Protein AF-A0A2J8QMM8-F1 (afdb_monomer_lite)

Radius of gyration: 19.03 Å; chains: 1; bounding box: 36×51×35 Å

Structure (mmCIF, N/CA/C/O backbone):
data_AF-A0A2J8QMM8-F1
#
_entry.id   AF-A0A2J8QMM8-F1
#
loop_
_atom_site.group_PDB
_atom_site.id
_atom_site.type_symbol
_atom_site.label_atom_id
_atom_site.label_alt_id
_atom_site.label_comp_id
_atom_site.label_asym_id
_atom_site.label_entity_id
_atom_site.label_seq_id
_atom_site.pdbx_PDB_ins_code
_atom_site.Cartn_x
_atom_site.Cartn_y
_a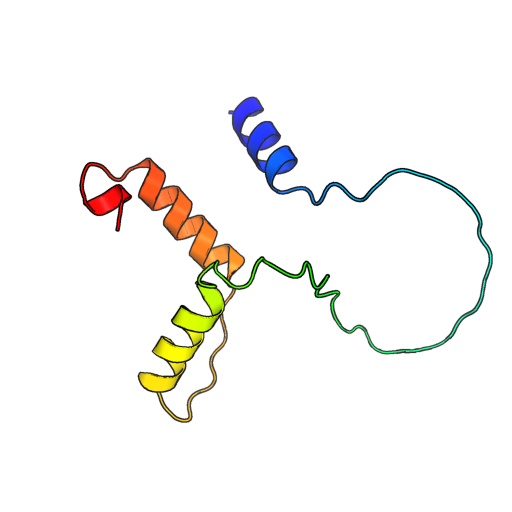tom_site.Cartn_z
_atom_site.occupancy
_atom_site.B_iso_or_equiv
_atom_site.auth_seq_id
_atom_site.auth_comp_id
_atom_site.auth_asym_id
_atom_site.auth_atom_id
_atom_site.pdbx_PDB_model_num
ATOM 1 N N . MET A 1 1 ? 24.292 13.594 -5.630 1.00 53.69 1 MET A N 1
ATOM 2 C CA . MET A 1 1 ? 23.419 13.269 -4.476 1.00 53.69 1 MET A CA 1
ATOM 3 C C . MET A 1 1 ? 22.532 14.442 -4.082 1.00 53.69 1 MET A C 1
ATOM 5 O O . MET A 1 1 ? 21.321 14.291 -4.118 1.00 53.69 1 MET A O 1
ATOM 9 N N . GLN A 1 2 ? 23.095 15.628 -3.826 1.00 57.19 2 GLN A N 1
ATOM 10 C CA . GLN A 1 2 ? 22.316 16.836 -3.510 1.00 57.19 2 GLN A CA 1
ATOM 11 C C . GLN A 1 2 ? 21.304 17.226 -4.600 1.00 57.19 2 GLN A C 1
ATOM 13 O O . GLN A 1 2 ? 20.169 17.543 -4.282 1.00 57.19 2 GLN A O 1
ATOM 18 N N . LEU A 1 3 ? 21.674 17.126 -5.883 1.00 59.53 3 LEU A N 1
ATOM 19 C CA . LEU A 1 3 ? 20.785 17.492 -6.994 1.00 59.53 3 LEU A CA 1
ATOM 20 C C . LEU A 1 3 ? 19.534 16.600 -7.088 1.00 59.53 3 LEU A C 1
ATOM 22 O O . LEU A 1 3 ? 18.453 17.089 -7.389 1.00 59.53 3 LEU A O 1
ATOM 26 N N . PHE A 1 4 ? 19.670 15.306 -6.782 1.00 59.69 4 PHE A N 1
ATOM 27 C CA . PHE A 1 4 ? 18.546 14.367 -6.780 1.00 59.69 4 PHE A CA 1
ATOM 28 C C . PHE A 1 4 ? 17.596 14.654 -5.614 1.00 59.69 4 PHE A C 1
ATOM 30 O O . PHE A 1 4 ? 16.392 14.749 -5.813 1.00 59.69 4 PHE A O 1
ATOM 37 N N . LEU A 1 5 ? 18.144 14.899 -4.419 1.00 57.50 5 LEU A N 1
ATOM 38 C CA . LEU A 1 5 ? 17.355 15.291 -3.248 1.00 57.50 5 LEU A CA 1
ATOM 39 C C . LEU A 1 5 ? 16.627 16.624 -3.469 1.00 57.50 5 LEU A C 1
ATOM 41 O O . LEU A 1 5 ? 15.457 16.743 -3.123 1.00 57.50 5 LEU A O 1
ATOM 45 N N . LEU A 1 6 ? 17.286 17.603 -4.094 1.00 64.06 6 LEU A N 1
ATOM 46 C CA . LEU A 1 6 ? 16.683 18.892 -4.441 1.00 64.06 6 LEU A CA 1
ATOM 47 C C . LEU A 1 6 ? 15.559 18.738 -5.475 1.00 64.06 6 LEU A C 1
ATOM 49 O O . LEU A 1 6 ? 14.517 19.370 -5.330 1.00 64.06 6 LEU A O 1
ATOM 53 N N . LEU A 1 7 ? 15.723 17.860 -6.468 1.00 67.38 7 LEU A N 1
ATOM 54 C CA . LEU A 1 7 ? 14.673 17.558 -7.442 1.00 67.38 7 LEU A CA 1
ATOM 55 C C . LEU A 1 7 ? 13.466 16.873 -6.780 1.00 67.38 7 LEU A C 1
ATOM 57 O O . LEU A 1 7 ? 12.326 17.251 -7.043 1.00 67.38 7 LEU A O 1
ATOM 61 N N . CYS A 1 8 ? 13.707 15.918 -5.877 1.00 64.56 8 CYS A N 1
ATOM 62 C CA . CYS A 1 8 ? 12.653 15.267 -5.100 1.00 64.56 8 CYS A CA 1
ATOM 63 C C . CYS A 1 8 ? 11.894 16.266 -4.218 1.00 64.56 8 CYS A C 1
ATOM 65 O O . CYS A 1 8 ? 10.670 16.228 -4.179 1.00 64.56 8 CYS A O 1
ATOM 67 N N . LEU A 1 9 ? 12.597 17.188 -3.554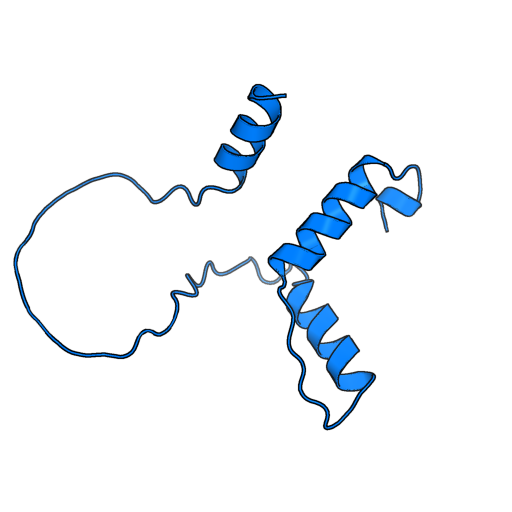 1.00 66.69 9 LEU A N 1
ATOM 68 C CA . LEU A 1 9 ? 11.982 18.211 -2.705 1.00 66.69 9 LEU A CA 1
ATOM 69 C C . LEU A 1 9 ? 11.164 19.230 -3.512 1.00 66.69 9 LEU A C 1
ATOM 71 O O . LEU A 1 9 ? 10.110 19.649 -3.048 1.00 66.69 9 LEU A O 1
ATOM 75 N N . VAL A 1 10 ? 11.603 19.593 -4.721 1.00 67.31 10 VAL A N 1
ATOM 76 C CA . VAL A 1 10 ? 10.862 20.493 -5.625 1.00 67.31 10 VAL A CA 1
ATOM 77 C C . VAL A 1 10 ? 9.596 19.832 -6.179 1.00 67.31 10 VAL A C 1
ATOM 79 O O . VAL A 1 10 ? 8.567 20.494 -6.275 1.00 67.31 10 VAL A O 1
ATOM 82 N N . LEU A 1 11 ? 9.642 18.536 -6.507 1.00 59.75 11 LEU A N 1
ATOM 83 C CA . LEU A 1 11 ? 8.481 17.783 -7.005 1.00 59.75 11 LEU A CA 1
ATOM 84 C C . LEU A 1 11 ? 7.449 17.470 -5.912 1.00 59.75 11 LEU A C 1
ATOM 86 O O . LEU A 1 11 ? 6.265 17.347 -6.212 1.00 59.75 11 LEU A O 1
ATOM 90 N N . LEU A 1 12 ? 7.893 17.332 -4.659 1.00 57.91 12 LEU A N 1
ATOM 91 C CA . LEU A 1 12 ? 7.026 17.050 -3.511 1.00 57.91 12 LEU A CA 1
ATOM 92 C C . LEU A 1 12 ? 6.523 18.321 -2.807 1.00 57.91 12 LEU A C 1
ATOM 94 O O . LEU A 1 12 ? 5.693 18.230 -1.903 1.00 57.91 12 LEU A O 1
ATOM 98 N N . SER A 1 13 ? 7.023 19.499 -3.194 1.00 67.25 13 SER A N 1
ATOM 99 C CA . SER A 1 13 ? 6.567 20.770 -2.641 1.00 67.25 13 SER A CA 1
ATOM 100 C C . SER A 1 13 ? 5.212 21.130 -3.258 1.00 67.25 13 SER A C 1
ATOM 102 O O . SER A 1 13 ? 5.120 21.248 -4.483 1.00 67.25 13 SER A O 1
ATOM 104 N N . PRO A 1 14 ? 4.147 21.331 -2.462 1.00 56.06 14 PRO A N 1
ATOM 105 C CA . PRO A 1 14 ? 2.930 21.913 -2.994 1.00 56.06 14 PRO A CA 1
ATOM 106 C C . PRO A 1 14 ? 3.292 23.333 -3.422 1.00 56.06 14 PRO A C 1
ATOM 108 O O . PRO A 1 14 ? 3.629 24.168 -2.584 1.00 56.06 14 PRO A O 1
ATOM 111 N N . GLN A 1 15 ? 3.277 23.604 -4.728 1.00 54.50 15 GLN A N 1
ATOM 112 C CA . GLN A 1 15 ? 3.410 24.960 -5.256 1.00 54.50 15 GLN A CA 1
ATOM 113 C C . GLN A 1 15 ? 2.182 25.761 -4.816 1.00 54.50 15 GLN A C 1
ATOM 115 O O . GLN A 1 15 ? 1.192 25.887 -5.532 1.00 54.50 15 GLN A O 1
ATOM 120 N N . GLY A 1 16 ? 2.237 26.253 -3.579 1.00 52.56 16 GLY A N 1
ATOM 121 C CA . GLY A 1 16 ? 1.320 27.233 -3.040 1.00 52.56 16 GLY A CA 1
ATOM 122 C C . GLY A 1 16 ? 1.453 28.486 -3.883 1.00 52.56 16 GLY A C 1
ATOM 123 O O . GLY A 1 16 ? 2.511 29.115 -3.926 1.00 52.56 16 GLY A O 1
ATOM 124 N N . ALA A 1 17 ? 0.381 28.787 -4.602 1.00 44.50 17 ALA A N 1
ATOM 125 C CA . ALA A 1 17 ? 0.252 29.958 -5.436 1.00 44.50 17 ALA A CA 1
ATOM 126 C C . ALA A 1 17 ? 0.707 31.228 -4.694 1.00 44.50 17 ALA A C 1
ATOM 128 O O . ALA A 1 17 ? 0.245 31.543 -3.601 1.00 44.50 17 ALA A O 1
ATOM 129 N N . SER A 1 18 ? 1.645 31.918 -5.339 1.00 46.22 18 SER A N 1
ATOM 130 C CA . SER A 1 18 ? 1.910 33.357 -5.324 1.00 46.22 18 SER A CA 1
ATOM 131 C C . SER A 1 18 ? 1.081 34.226 -4.358 1.00 46.22 18 SER A C 1
ATOM 133 O O . SER A 1 18 ? -0.101 34.467 -4.578 1.00 46.22 18 SER A O 1
ATOM 135 N N . LEU A 1 19 ? 1.778 34.795 -3.367 1.00 55.09 19 LEU A N 1
ATOM 136 C CA . LEU A 1 19 ? 1.881 36.239 -3.093 1.00 55.09 19 LEU A CA 1
ATOM 137 C C . LEU A 1 19 ? 0.634 37.094 -3.408 1.00 55.09 19 LEU A C 1
ATOM 139 O O . LEU A 1 19 ? 0.406 37.388 -4.576 1.00 55.09 19 LEU A O 1
ATOM 143 N N . HIS A 1 20 ? -0.087 37.572 -2.373 1.00 44.59 20 HIS A N 1
ATOM 144 C CA . HIS A 1 20 ? -0.335 39.006 -2.090 1.00 44.59 20 HIS A CA 1
ATOM 145 C C . HIS A 1 20 ? -1.333 39.247 -0.919 1.00 44.59 20 HIS A C 1
ATOM 147 O O . HIS A 1 20 ? -2.510 38.919 -1.008 1.00 44.59 20 HIS A O 1
ATOM 153 N N . ARG A 1 21 ? -0.843 39.994 0.086 1.00 36.59 21 ARG A N 1
ATOM 154 C CA . ARG A 1 21 ? -1.520 41.001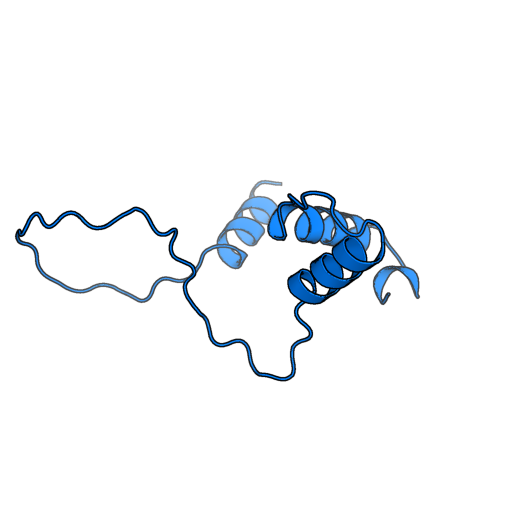 0.941 1.00 36.59 21 ARG A CA 1
ATOM 155 C C . ARG A 1 21 ? -2.359 40.654 2.201 1.00 36.59 21 ARG A C 1
ATOM 157 O O . ARG A 1 21 ? -3.389 40.005 2.155 1.00 36.59 21 ARG A O 1
ATOM 164 N N . HIS A 1 22 ? -1.968 41.409 3.244 1.00 33.69 22 HIS A N 1
ATOM 165 C CA . HIS A 1 22 ? -2.694 41.973 4.403 1.00 33.69 22 HIS A CA 1
ATOM 166 C C . HIS A 1 22 ? -2.952 41.119 5.661 1.00 33.69 22 HIS A C 1
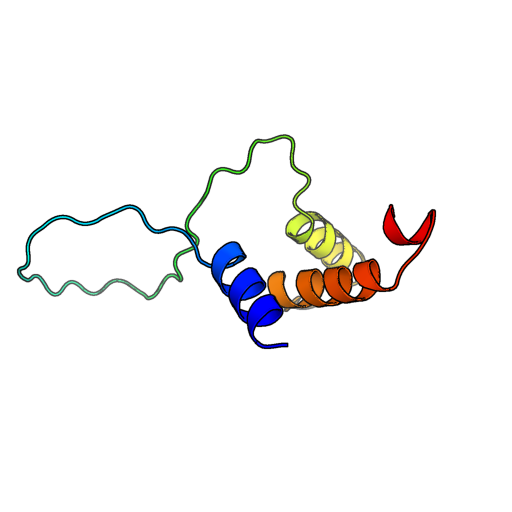ATOM 168 O O . HIS A 1 22 ? -3.811 40.251 5.712 1.00 33.69 22 HIS A O 1
ATOM 174 N N . HIS A 1 23 ? -2.267 41.515 6.739 1.00 52.09 23 HIS A N 1
ATOM 175 C CA . HIS A 1 23 ? -2.680 41.373 8.146 1.00 52.09 23 HIS A CA 1
ATOM 176 C C . HIS A 1 23 ? -3.643 42.552 8.486 1.00 52.09 23 HIS A C 1
ATOM 178 O O . HIS A 1 23 ? -3.496 43.580 7.814 1.00 52.09 23 HIS A O 1
ATOM 184 N N . PRO A 1 24 ? -4.583 42.507 9.473 1.00 48.88 24 PRO A N 1
ATOM 185 C CA . PRO A 1 24 ? -4.421 41.937 10.818 1.00 48.88 24 PRO A CA 1
ATOM 186 C C . PRO A 1 24 ? -5.625 41.158 11.420 1.00 48.88 24 PRO A C 1
ATOM 188 O O . PRO A 1 24 ? -6.769 41.349 11.037 1.00 48.88 24 PRO A O 1
ATOM 191 N N . ARG A 1 25 ? -5.319 40.351 12.451 1.00 41.81 25 ARG A N 1
ATOM 192 C CA . ARG A 1 25 ? -6.108 40.100 13.685 1.00 41.81 25 ARG A CA 1
ATOM 193 C C . ARG A 1 25 ? -7.565 39.596 13.584 1.00 41.81 25 ARG A C 1
ATOM 195 O O . ARG A 1 25 ? -8.448 40.353 13.227 1.00 41.81 25 ARG A O 1
ATOM 202 N N . GLU A 1 26 ? -7.810 38.393 14.121 1.00 31.95 26 GLU A N 1
ATOM 203 C CA . GLU A 1 26 ? -8.918 38.052 15.047 1.00 31.95 26 GLU A CA 1
ATOM 204 C C . GLU A 1 26 ? -8.686 36.625 15.588 1.00 31.95 26 GLU A C 1
ATOM 206 O O . GLU A 1 26 ? -8.543 35.658 14.840 1.00 31.95 26 GLU A O 1
ATOM 211 N N . MET A 1 27 ? -8.589 36.494 16.910 1.00 43.78 27 MET A N 1
ATOM 212 C CA . MET A 1 27 ? -8.447 35.215 17.599 1.00 43.78 27 MET A CA 1
ATOM 213 C C . MET A 1 27 ? -9.814 34.529 17.655 1.00 43.78 27 MET A C 1
ATOM 215 O O . MET A 1 27 ? -10.676 34.958 18.418 1.00 43.78 27 MET A O 1
ATOM 219 N N . LYS A 1 28 ? -10.018 33.434 16.909 1.00 32.66 28 LYS A N 1
ATOM 220 C CA . LYS A 1 28 ? -11.201 32.581 17.107 1.00 32.66 28 LYS A CA 1
ATOM 221 C C . LYS A 1 28 ? -10.910 31.092 16.921 1.00 32.66 28 LYS A C 1
ATOM 223 O O . LYS A 1 28 ? -11.044 30.522 15.848 1.00 32.66 28 LYS A O 1
ATOM 228 N N . LYS A 1 29 ? -10.547 30.488 18.052 1.00 43.72 29 LYS A N 1
ATOM 229 C CA . LYS A 1 29 ? -10.645 29.074 18.446 1.00 43.72 29 LYS A CA 1
ATOM 230 C C . LYS A 1 29 ? -11.513 28.200 17.516 1.00 43.72 29 LYS A C 1
ATOM 232 O O . LYS A 1 29 ? -12.736 28.180 17.656 1.00 43.72 29 LYS A O 1
ATOM 237 N N . ARG A 1 30 ? -10.879 27.400 16.660 1.00 33.53 30 ARG A N 1
ATOM 238 C CA . ARG A 1 30 ? -11.437 26.172 16.075 1.00 33.53 30 ARG A CA 1
ATOM 239 C C . ARG A 1 30 ? -10.275 25.215 15.803 1.00 33.53 30 ARG A C 1
ATOM 241 O O . ARG A 1 30 ? -9.382 25.556 15.044 1.00 33.53 30 ARG A O 1
ATOM 248 N N . VAL A 1 31 ? -10.301 24.119 16.561 1.00 35.81 31 VAL A N 1
ATOM 249 C CA . VAL A 1 31 ? -9.729 22.781 16.341 1.00 35.81 31 VAL A CA 1
ATOM 250 C C . VAL A 1 31 ? -8.770 22.667 15.153 1.00 35.81 31 VAL A C 1
ATOM 252 O O . VAL A 1 31 ? -9.149 22.939 14.019 1.00 35.81 31 VAL A O 1
ATOM 255 N N . GLU A 1 32 ? -7.543 22.226 15.442 1.00 40.59 32 GLU A N 1
ATOM 256 C CA . GLU A 1 32 ? -6.581 21.704 14.468 1.00 40.59 32 GLU A CA 1
ATOM 257 C C . GLU A 1 32 ? -7.171 20.490 13.736 1.00 40.59 32 GLU A C 1
ATOM 259 O O . GLU A 1 32 ? -6.849 19.340 14.020 1.00 40.59 32 GLU A O 1
ATOM 264 N N . ASP A 1 33 ? -8.051 20.745 12.778 1.00 29.06 33 ASP A N 1
ATOM 265 C CA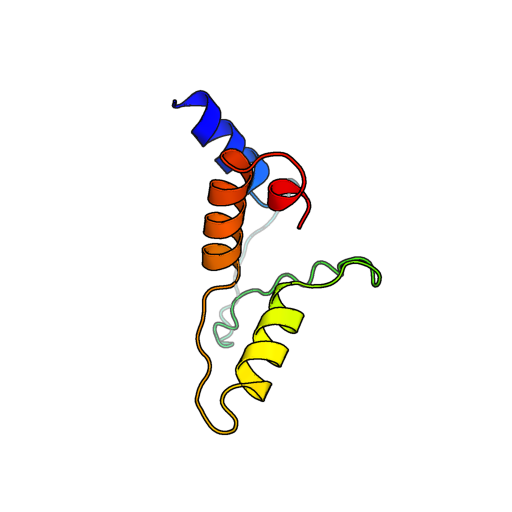 . ASP A 1 33 ? -8.331 19.810 11.707 1.00 29.06 33 ASP A CA 1
ATOM 266 C C . ASP A 1 33 ? -7.203 19.988 10.689 1.00 29.06 33 ASP A C 1
ATOM 268 O O . ASP A 1 33 ? -7.102 21.006 9.992 1.00 29.06 33 ASP A O 1
ATOM 272 N N . LEU A 1 34 ? -6.284 19.019 10.687 1.00 38.38 34 LEU A N 1
ATOM 273 C CA . LEU A 1 34 ? -5.210 18.906 9.709 1.00 38.38 34 LEU A CA 1
ATOM 274 C C . LEU A 1 34 ? -5.774 19.194 8.316 1.00 38.38 34 LEU A C 1
ATOM 276 O O . LEU A 1 34 ? -6.708 18.535 7.861 1.00 38.38 34 LEU A O 1
ATOM 280 N N . HIS A 1 35 ? -5.181 20.185 7.654 1.00 40.84 35 HIS A N 1
ATOM 281 C CA . HIS A 1 35 ? -5.473 20.577 6.285 1.00 40.84 35 HIS A CA 1
ATOM 282 C C . HIS A 1 35 ? -5.333 19.377 5.338 1.00 40.84 35 HIS A C 1
ATOM 284 O O . HIS A 1 35 ? -4.282 19.150 4.740 1.00 40.84 35 HIS A O 1
ATOM 290 N N . VAL A 1 36 ? -6.421 18.641 5.131 1.00 43.72 36 VAL A N 1
ATOM 291 C CA . VAL A 1 36 ? -6.630 17.904 3.891 1.00 43.72 36 VAL A CA 1
ATOM 292 C C . VAL A 1 36 ? -7.063 18.957 2.885 1.00 43.72 36 VAL A C 1
ATOM 294 O O . VAL A 1 36 ? -8.244 19.265 2.733 1.00 43.72 36 VAL A O 1
ATOM 297 N N . GLY A 1 37 ? -6.074 19.572 2.237 1.00 42.59 37 GLY A N 1
ATOM 298 C CA . GLY A 1 37 ? -6.298 20.308 1.006 1.00 42.59 37 GLY A CA 1
ATOM 299 C C . GLY A 1 37 ? -6.912 19.337 0.009 1.00 42.59 37 GLY A C 1
ATOM 300 O O . GLY A 1 37 ? -6.196 18.560 -0.620 1.00 42.59 37 GLY A O 1
ATOM 301 N N . ALA A 1 38 ? -8.241 19.342 -0.079 1.00 51.47 38 ALA A N 1
ATOM 302 C CA . ALA A 1 38 ? -9.011 18.574 -1.038 1.00 51.47 38 ALA A CA 1
ATOM 303 C C . ALA A 1 38 ? -8.701 19.104 -2.443 1.00 51.47 38 ALA A C 1
ATOM 305 O O . ALA A 1 38 ? -9.450 19.879 -3.033 1.00 51.47 38 ALA A O 1
ATOM 306 N N . THR A 1 39 ? -7.556 18.690 -2.978 1.00 47.19 39 THR A N 1
ATOM 307 C CA . THR A 1 39 ? -7.339 18.674 -4.415 1.00 47.19 39 THR A CA 1
ATOM 308 C C . THR A 1 39 ? -8.298 17.617 -4.924 1.00 47.19 39 THR A C 1
ATOM 310 O O . THR A 1 39 ? -8.094 16.430 -4.682 1.00 47.19 39 THR A O 1
ATOM 313 N N . VAL A 1 40 ? -9.388 18.052 -5.554 1.00 52.38 40 VAL A N 1
ATOM 314 C CA . VAL A 1 40 ? -10.298 17.166 -6.279 1.00 52.38 40 VAL A CA 1
ATOM 315 C C . VAL A 1 40 ? -9.457 16.451 -7.334 1.00 52.38 40 VAL A C 1
ATOM 317 O O . VAL A 1 40 ? -9.149 17.002 -8.390 1.00 52.38 40 VAL A O 1
ATOM 320 N N . ALA A 1 41 ? -9.001 15.243 -7.007 1.00 54.53 41 ALA A N 1
ATOM 321 C CA . ALA A 1 41 ? -8.343 14.376 -7.960 1.00 54.53 41 ALA A CA 1
ATOM 322 C C . ALA A 1 41 ? -9.385 13.997 -9.026 1.00 54.53 41 ALA A C 1
ATOM 324 O O . ALA A 1 41 ? -10.541 13.737 -8.679 1.00 54.53 41 ALA A O 1
ATOM 325 N N . PRO A 1 42 ? -9.023 13.982 -10.320 1.00 46.56 42 PRO A N 1
ATOM 326 C CA . PRO A 1 42 ? -9.950 13.573 -11.364 1.00 46.56 42 PRO A CA 1
ATOM 327 C C . PRO A 1 42 ? -10.467 12.167 -11.049 1.00 46.56 42 PRO A C 1
ATOM 329 O O . PRO A 1 42 ? -9.684 11.270 -10.733 1.00 46.56 42 PRO A O 1
ATOM 332 N N . SER A 1 43 ? -11.785 11.998 -11.146 1.00 53.03 43 SER A N 1
ATOM 333 C CA . SER A 1 43 ? -12.591 10.840 -10.725 1.00 53.03 43 SER A CA 1
ATOM 334 C C . SER A 1 43 ? -12.211 9.487 -11.352 1.00 53.03 43 SER A C 1
ATOM 336 O O . SER A 1 43 ? -12.827 8.474 -11.036 1.00 53.03 43 SER A O 1
ATOM 338 N N . SER A 1 44 ? -11.195 9.448 -12.218 1.00 54.12 44 SER A N 1
ATOM 339 C CA . SER A 1 44 ? -10.649 8.241 -12.847 1.00 54.12 44 SER A CA 1
ATOM 340 C C . SER A 1 44 ? -9.322 7.755 -12.251 1.00 54.12 44 SER A C 1
ATOM 342 O O . SER A 1 44 ? -8.860 6.669 -12.608 1.00 54.12 44 SER A O 1
ATOM 344 N N . ARG A 1 45 ? -8.681 8.517 -11.351 1.00 57.16 45 ARG A N 1
ATOM 345 C CA . ARG A 1 45 ? -7.456 8.069 -10.673 1.00 57.16 45 ARG A CA 1
ATOM 346 C C . ARG A 1 45 ? -7.829 7.166 -9.502 1.00 57.16 45 ARG A C 1
ATOM 348 O O . ARG A 1 45 ? -8.354 7.631 -8.497 1.00 57.16 45 ARG A O 1
ATOM 355 N N . ARG A 1 46 ? -7.549 5.868 -9.655 1.00 63.97 46 ARG A N 1
ATOM 356 C CA . ARG A 1 46 ? -7.601 4.872 -8.577 1.00 63.97 46 ARG A CA 1
ATOM 357 C C . ARG A 1 46 ? -6.745 5.382 -7.417 1.00 63.97 46 ARG A C 1
ATOM 359 O O . ARG A 1 46 ? -5.533 5.528 -7.565 1.00 63.97 46 ARG A O 1
ATOM 366 N N . ASP A 1 47 ? -7.379 5.703 -6.300 1.00 85.38 47 ASP A N 1
ATOM 367 C CA . ASP A 1 47 ? -6.676 6.150 -5.105 1.00 85.38 47 ASP A CA 1
ATOM 368 C C . ASP A 1 47 ? -6.154 4.918 -4.361 1.00 85.38 47 ASP A C 1
ATOM 370 O O . ASP A 1 47 ? -6.895 4.223 -3.661 1.00 85.38 47 ASP A O 1
ATOM 374 N N . PHE A 1 48 ? -4.860 4.646 -4.545 1.00 89.31 48 PHE A N 1
ATOM 375 C CA . PHE A 1 48 ? -4.139 3.554 -3.889 1.00 89.31 48 P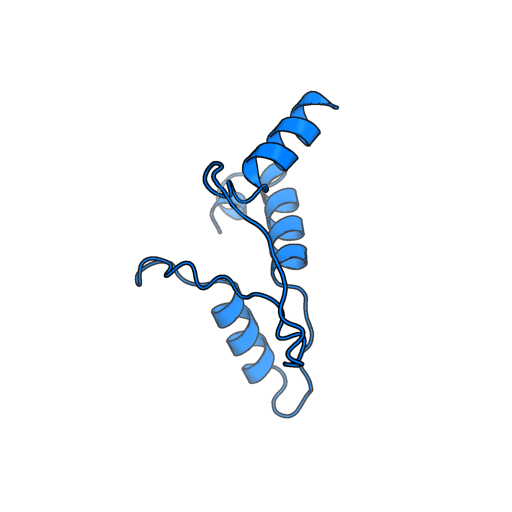HE A CA 1
ATOM 376 C C . PHE A 1 48 ? -4.393 3.503 -2.374 1.00 89.31 48 PHE A C 1
ATOM 378 O O . PHE A 1 48 ? -4.476 2.416 -1.806 1.00 89.31 48 PHE A O 1
ATOM 385 N N . THR A 1 49 ? -4.571 4.655 -1.719 1.00 92.25 49 THR A N 1
ATOM 386 C CA . THR A 1 49 ? -4.806 4.727 -0.272 1.00 92.25 49 THR A CA 1
ATOM 387 C C . THR A 1 49 ? -6.133 4.090 0.114 1.00 92.25 49 THR A C 1
ATOM 389 O O . THR A 1 49 ? -6.188 3.302 1.060 1.00 92.25 49 THR A O 1
ATOM 392 N N . PHE A 1 50 ? -7.206 4.413 -0.615 1.00 93.06 50 PHE A N 1
ATOM 393 C CA . PHE A 1 50 ? -8.525 3.844 -0.348 1.00 93.06 50 PHE A CA 1
ATOM 394 C C . PHE A 1 50 ? -8.575 2.358 -0.695 1.00 93.06 50 PHE A C 1
ATOM 396 O O . PHE A 1 50 ? -9.173 1.586 0.057 1.00 93.06 50 PHE A O 1
ATOM 403 N N . ASP A 1 51 ? -7.923 1.952 -1.785 1.00 94.88 51 ASP A N 1
ATOM 404 C CA . ASP A 1 51 ? -7.814 0.543 -2.164 1.00 94.88 51 ASP A CA 1
ATOM 405 C C . ASP A 1 51 ? -7.073 -0.261 -1.081 1.00 94.88 51 ASP A C 1
ATOM 407 O O . ASP A 1 51 ? -7.564 -1.301 -0.635 1.00 94.88 51 ASP A O 1
ATOM 411 N N . LEU A 1 52 ? -5.947 0.260 -0.580 1.00 95.25 52 LEU A N 1
ATOM 412 C CA . LEU A 1 52 ? -5.182 -0.362 0.500 1.00 95.25 52 LEU A CA 1
ATOM 413 C C . LEU A 1 52 ? -5.983 -0.425 1.805 1.00 95.25 52 LEU A C 1
ATOM 415 O O . LEU A 1 52 ? -6.031 -1.475 2.443 1.00 95.25 52 LEU A O 1
ATOM 419 N N . TYR A 1 53 ? -6.649 0.664 2.193 1.00 95.94 53 TYR A N 1
ATOM 420 C CA . TYR A 1 53 ? -7.493 0.680 3.388 1.00 95.94 53 TYR A CA 1
ATOM 421 C C . TYR A 1 53 ? -8.603 -0.376 3.311 1.00 95.94 53 TYR A C 1
ATOM 423 O O . TYR A 1 53 ? -8.797 -1.134 4.261 1.00 95.94 53 TYR A O 1
ATOM 431 N N . ARG A 1 54 ? -9.303 -0.474 2.172 1.00 96.12 54 ARG A N 1
ATOM 432 C CA . ARG A 1 54 ? -10.360 -1.478 1.957 1.00 96.12 54 ARG A CA 1
ATOM 433 C C . ARG A 1 54 ? -9.814 -2.902 2.034 1.00 96.12 54 ARG A C 1
ATOM 435 O O . ARG A 1 54 ? -10.462 -3.759 2.636 1.00 96.12 54 ARG A O 1
ATOM 442 N N . ALA A 1 55 ? -8.636 -3.149 1.461 1.00 96.81 55 ALA A N 1
ATOM 443 C CA . ALA A 1 55 ? -7.973 -4.446 1.548 1.00 96.81 55 ALA A CA 1
ATOM 444 C C . ALA A 1 55 ? -7.634 -4.810 3.004 1.00 96.81 55 ALA A C 1
ATOM 446 O O . ALA A 1 55 ? -7.969 -5.906 3.450 1.00 96.81 55 ALA A O 1
ATOM 447 N N . LEU A 1 56 ? -7.056 -3.878 3.771 1.00 97.19 56 LEU A N 1
ATOM 448 C CA . LEU A 1 56 ? -6.722 -4.087 5.186 1.00 97.19 56 LEU A CA 1
ATOM 449 C C . LEU A 1 56 ? -7.972 -4.313 6.051 1.00 97.19 56 LEU A C 1
ATOM 451 O O . LEU A 1 56 ? -7.999 -5.242 6.856 1.00 97.19 56 LEU A O 1
ATOM 455 N N . ALA A 1 57 ? -9.027 -3.521 5.843 1.00 97.31 57 ALA A N 1
ATOM 456 C CA . ALA A 1 57 ? -10.296 -3.655 6.561 1.00 97.31 57 ALA A CA 1
ATOM 457 C C . ALA A 1 57 ? -11.009 -4.980 6.276 1.00 97.31 57 ALA A C 1
ATOM 459 O O . ALA A 1 57 ? -11.660 -5.532 7.161 1.00 97.31 57 ALA A O 1
ATOM 460 N N . SER A 1 58 ? -10.860 -5.504 5.058 1.00 98.06 58 SER A N 1
ATOM 461 C CA . SER A 1 58 ? -11.402 -6.813 4.686 1.00 98.06 58 SER A CA 1
ATOM 462 C C . SER A 1 58 ? -10.569 -7.963 5.261 1.00 98.06 58 SER A C 1
ATOM 464 O O . SER A 1 58 ? -11.125 -8.997 5.618 1.00 98.06 58 SER A O 1
ATOM 466 N N . ALA A 1 59 ? -9.247 -7.791 5.361 1.00 97.88 59 ALA A N 1
ATOM 467 C CA . ALA A 1 59 ? -8.329 -8.815 5.857 1.00 97.88 59 ALA A CA 1
ATOM 468 C C . ALA A 1 59 ? -8.397 -9.005 7.382 1.00 97.88 59 ALA A C 1
ATOM 470 O O . ALA A 1 59 ? -8.283 -10.131 7.861 1.00 97.88 59 ALA A O 1
ATOM 471 N N . ALA A 1 60 ? -8.594 -7.924 8.141 1.00 96.31 60 ALA A N 1
ATOM 472 C CA . ALA A 1 60 ? -8.717 -7.963 9.597 1.00 96.31 60 ALA A CA 1
ATOM 473 C C . ALA A 1 60 ? -9.956 -7.180 10.068 1.00 96.31 60 ALA A C 1
ATOM 475 O O . ALA A 1 60 ? -9.830 -6.069 10.597 1.00 96.31 60 ALA A O 1
ATOM 476 N N . PRO A 1 61 ? -11.168 -7.745 9.898 1.00 95.00 61 PRO A N 1
ATOM 477 C CA . PRO A 1 61 ? -12.389 -7.105 10.367 1.00 95.00 61 PRO A CA 1
ATOM 478 C C . PRO A 1 61 ? -12.305 -6.833 11.873 1.00 95.00 61 PRO A C 1
ATOM 480 O O . PRO A 1 61 ? -11.783 -7.658 12.621 1.00 95.00 61 PRO A O 1
ATOM 483 N N . SER A 1 62 ? -12.847 -5.700 12.327 1.00 95.06 62 SER A N 1
ATOM 484 C CA . SER A 1 62 ? -12.887 -5.253 13.737 1.00 95.06 62 SER A CA 1
ATOM 485 C C . SER A 1 62 ? -11.553 -4.866 14.396 1.00 95.06 62 SER A C 1
ATOM 487 O O . SER A 1 62 ? -11.552 -4.499 15.570 1.00 95.06 62 SER A O 1
ATOM 489 N N . GLN A 1 63 ? -10.432 -4.879 13.668 1.00 97.75 63 GLN A N 1
ATOM 490 C CA . GLN A 1 63 ? -9.166 -4.343 14.176 1.00 97.75 63 GLN A CA 1
ATOM 491 C C . GLN A 1 63 ? -8.980 -2.872 13.794 1.00 97.75 63 GLN A C 1
ATOM 493 O O . GLN A 1 63 ? -9.439 -2.413 12.747 1.00 97.75 63 GLN A O 1
ATOM 498 N N . ASN A 1 64 ? -8.272 -2.128 14.646 1.00 97.44 64 ASN A N 1
ATOM 499 C CA . ASN A 1 64 ? -7.860 -0.765 14.325 1.00 97.44 64 ASN A CA 1
ATOM 500 C C . ASN A 1 64 ? -6.860 -0.783 13.161 1.00 97.44 64 ASN A C 1
ATOM 502 O O . ASN A 1 64 ? -5.944 -1.603 13.135 1.00 97.44 64 ASN A O 1
ATOM 506 N N . ILE A 1 65 ? -7.001 0.163 12.233 1.00 97.25 65 ILE A N 1
ATOM 507 C CA . ILE A 1 65 ? -6.108 0.319 11.080 1.00 97.25 65 ILE A CA 1
ATOM 508 C C . ILE A 1 65 ? -5.413 1.669 11.199 1.00 97.25 65 ILE A C 1
ATOM 510 O O . ILE A 1 65 ? -6.067 2.709 11.214 1.00 97.25 65 ILE A O 1
ATOM 514 N N . PHE A 1 66 ? -4.083 1.650 11.262 1.00 96.75 66 PHE A N 1
ATOM 515 C CA . PHE A 1 66 ? -3.257 2.851 11.292 1.00 96.75 66 PHE A CA 1
ATOM 516 C C . PHE A 1 66 ? -2.052 2.672 10.371 1.00 96.75 66 PHE A C 1
ATOM 518 O O . PHE A 1 66 ? -1.257 1.752 10.553 1.00 96.75 66 PHE A O 1
ATOM 525 N N . PHE A 1 67 ? -1.919 3.540 9.369 1.00 96.44 67 PHE A N 1
ATOM 526 C CA . PHE A 1 67 ? -0.774 3.559 8.461 1.00 96.44 67 PHE A CA 1
ATOM 527 C C . PHE A 1 67 ? -0.561 4.959 7.875 1.00 96.44 67 PHE A C 1
ATOM 529 O O . PHE A 1 67 ? -1.466 5.791 7.884 1.00 96.44 67 PHE A O 1
ATOM 536 N N . SER A 1 68 ? 0.637 5.212 7.343 1.00 95.56 68 SER A N 1
ATOM 537 C CA . SER A 1 68 ? 0.959 6.438 6.602 1.00 95.56 68 SER A CA 1
ATOM 538 C C . SER A 1 68 ? 0.931 6.168 5.089 1.00 95.56 68 SER A C 1
ATOM 540 O O . SER A 1 68 ? 1.820 5.466 4.592 1.00 95.56 68 SER A O 1
ATOM 542 N N . PRO A 1 69 ? -0.040 6.723 4.332 1.00 90.62 69 PRO A N 1
ATOM 543 C CA . PRO A 1 69 ? -0.155 6.486 2.888 1.00 90.62 69 PRO A CA 1
ATOM 544 C C . PRO A 1 69 ? 1.081 6.939 2.106 1.00 90.62 69 PRO A C 1
ATOM 546 O O . PRO A 1 69 ? 1.551 6.248 1.199 1.00 90.62 69 PRO A O 1
ATOM 549 N N . VAL A 1 70 ? 1.649 8.080 2.504 1.00 90.00 70 VAL A N 1
ATOM 550 C CA . VAL A 1 70 ? 2.851 8.654 1.886 1.00 90.00 70 VAL A CA 1
ATOM 551 C C . VAL A 1 70 ? 4.062 7.756 2.125 1.00 90.00 70 VAL A C 1
ATOM 553 O O . VAL A 1 70 ? 4.827 7.510 1.197 1.00 90.00 70 VAL A O 1
ATOM 556 N N . SER A 1 71 ? 4.223 7.222 3.340 1.00 94.62 71 SER A N 1
ATOM 557 C CA . SER A 1 71 ? 5.361 6.357 3.668 1.00 94.62 71 SER A CA 1
ATOM 558 C C . SER A 1 71 ? 5.359 5.069 2.843 1.00 94.62 71 SER A C 1
ATOM 560 O O . SER A 1 71 ? 6.386 4.720 2.263 1.00 94.62 71 SER A O 1
ATOM 562 N N . ILE A 1 72 ? 4.211 4.394 2.731 1.00 94.50 72 ILE A N 1
ATOM 563 C CA . ILE A 1 72 ? 4.093 3.161 1.936 1.00 94.50 72 ILE A CA 1
ATOM 564 C C . ILE A 1 72 ? 4.337 3.453 0.454 1.00 94.50 72 ILE A C 1
ATOM 566 O O . ILE A 1 72 ? 5.124 2.758 -0.188 1.00 94.50 72 ILE A O 1
ATOM 570 N N . SER A 1 73 ? 3.722 4.514 -0.073 1.00 93.06 73 SER A N 1
ATOM 571 C CA . SER A 1 73 ? 3.906 4.919 -1.471 1.00 93.06 73 SER A CA 1
ATOM 572 C C . SER A 1 73 ? 5.370 5.240 -1.783 1.00 93.06 73 SER A C 1
ATOM 574 O O . SER A 1 73 ? 5.877 4.836 -2.825 1.00 93.06 73 SER A O 1
ATOM 576 N N . MET A 1 74 ? 6.078 5.906 -0.865 1.00 92.88 74 MET A N 1
ATOM 577 C CA . MET A 1 74 ? 7.502 6.213 -1.021 1.00 92.88 74 MET A CA 1
ATOM 578 C C . MET A 1 74 ? 8.361 4.943 -1.044 1.00 92.88 74 MET A C 1
ATOM 580 O O . MET A 1 74 ? 9.233 4.808 -1.901 1.00 92.88 74 MET A O 1
ATOM 584 N N . SER A 1 75 ? 8.106 3.991 -0.144 1.00 95.25 75 SER A N 1
ATOM 585 C CA . SER A 1 75 ? 8.808 2.701 -0.139 1.00 95.25 75 SER A CA 1
ATOM 586 C C . SER A 1 75 ? 8.594 1.940 -1.449 1.00 95.25 75 SER A C 1
ATOM 588 O O . SER A 1 75 ? 9.560 1.469 -2.046 1.00 95.25 75 SER A O 1
ATOM 590 N N . LEU A 1 76 ? 7.355 1.879 -1.947 1.00 94.38 76 LEU A N 1
ATOM 591 C CA . LEU A 1 76 ? 7.040 1.252 -3.234 1.00 94.38 76 LEU A CA 1
ATOM 592 C C . LEU A 1 76 ? 7.702 1.980 -4.411 1.00 94.38 76 LEU A C 1
ATOM 594 O O . LEU A 1 76 ? 8.235 1.329 -5.306 1.00 94.38 76 LEU A O 1
ATOM 598 N N . ALA A 1 77 ? 7.743 3.314 -4.390 1.00 92.62 77 ALA A N 1
ATOM 599 C CA . ALA A 1 77 ? 8.451 4.096 -5.398 1.00 92.62 77 ALA A CA 1
ATOM 600 C C . ALA A 1 77 ? 9.950 3.761 -5.415 1.00 92.62 77 ALA A C 1
ATOM 602 O O . ALA A 1 77 ? 10.509 3.520 -6.483 1.00 92.62 77 ALA A O 1
ATOM 603 N N . MET A 1 78 ? 10.591 3.670 -4.245 1.00 95.44 78 MET A N 1
ATOM 604 C CA . MET A 1 78 ? 11.997 3.267 -4.145 1.00 95.44 78 MET A CA 1
ATOM 605 C C . MET A 1 78 ? 12.233 1.845 -4.667 1.00 95.44 78 MET A C 1
ATOM 607 O O . MET A 1 78 ? 13.205 1.617 -5.384 1.00 95.44 78 MET A O 1
ATOM 611 N N . LEU A 1 79 ? 11.335 0.900 -4.374 1.00 95.62 79 LEU A N 1
ATOM 612 C CA . LEU A 1 79 ? 11.416 -0.461 -4.915 1.00 95.62 79 LEU A CA 1
ATOM 613 C C . LEU A 1 79 ? 11.252 -0.478 -6.443 1.00 95.62 79 LEU A C 1
ATOM 615 O O . LEU A 1 79 ? 12.008 -1.157 -7.134 1.00 95.62 79 LEU A O 1
ATOM 619 N N . SER A 1 80 ? 10.331 0.322 -6.986 1.00 94.38 80 SER A N 1
ATOM 620 C CA . SER A 1 80 ? 10.097 0.452 -8.432 1.00 94.38 80 SER A CA 1
ATOM 621 C C . SER A 1 80 ? 11.313 1.008 -9.192 1.00 94.38 80 SER A C 1
ATOM 623 O O . SER A 1 80 ? 11.525 0.677 -10.361 1.00 94.38 80 SER A O 1
ATOM 625 N N . LEU A 1 81 ? 12.165 1.809 -8.535 1.00 94.50 81 LEU A N 1
ATOM 626 C CA . LEU A 1 81 ? 13.431 2.271 -9.121 1.00 94.50 81 LEU A CA 1
ATOM 627 C C . LEU A 1 81 ? 14.421 1.123 -9.365 1.00 94.50 81 LEU A C 1
ATOM 629 O O . LEU A 1 81 ? 15.178 1.187 -10.331 1.00 94.50 81 LEU A O 1
ATOM 633 N N . GLY A 1 82 ? 14.409 0.092 -8.514 1.00 94.00 82 GLY A N 1
ATOM 634 C CA . GLY A 1 82 ? 15.236 -1.110 -8.666 1.00 94.00 82 GLY A CA 1
ATOM 635 C C . GLY A 1 82 ? 14.557 -2.254 -9.429 1.00 94.00 82 GLY A C 1
ATOM 636 O O . GLY A 1 82 ? 15.227 -3.211 -9.812 1.00 94.00 82 GLY A O 1
ATOM 637 N N . ALA A 1 83 ? 13.243 -2.178 -9.651 1.00 96.12 83 ALA A N 1
ATOM 638 C CA . ALA A 1 83 ? 12.475 -3.202 -10.349 1.00 96.12 83 ALA A CA 1
ATOM 639 C C . ALA A 1 83 ? 12.608 -3.094 -11.880 1.00 96.12 83 ALA A C 1
ATOM 641 O O . ALA A 1 83 ? 12.720 -2.005 -12.446 1.00 96.12 83 ALA A O 1
ATOM 642 N N . GLY A 1 84 ? 12.540 -4.238 -12.565 1.00 94.19 84 GLY A N 1
ATOM 643 C CA . GLY A 1 84 ? 12.564 -4.335 -14.026 1.00 94.19 84 GLY A CA 1
ATOM 644 C C . GLY A 1 84 ? 11.325 -5.025 -14.595 1.00 94.19 84 GLY A C 1
ATOM 645 O O . GLY A 1 84 ? 10.547 -5.635 -13.860 1.00 94.19 84 GLY A O 1
ATOM 646 N N . SER A 1 85 ? 11.171 -4.951 -15.918 1.00 94.56 85 SER A N 1
ATOM 647 C CA . SER A 1 85 ? 10.156 -5.687 -16.687 1.00 94.56 85 SER A CA 1
ATOM 648 C C . SER A 1 85 ? 8.747 -5.583 -16.074 1.00 94.56 85 SER A C 1
ATOM 650 O O . SER A 1 85 ? 8.293 -4.487 -15.745 1.00 94.56 85 SER A O 1
ATOM 652 N N . SER A 1 86 ? 8.049 -6.710 -15.913 1.00 95.00 86 SER A N 1
ATOM 653 C CA . SER A 1 86 ? 6.699 -6.777 -15.351 1.00 95.00 86 SER A CA 1
ATOM 654 C C . SER A 1 86 ? 6.620 -6.289 -13.905 1.00 95.00 86 SER A C 1
ATOM 656 O O . SER A 1 86 ? 5.621 -5.685 -13.538 1.00 95.00 86 SER A O 1
ATOM 658 N N . THR A 1 87 ? 7.671 -6.479 -13.102 1.00 94.75 87 THR A N 1
ATOM 659 C CA . THR A 1 87 ? 7.682 -6.097 -11.680 1.00 94.75 87 THR A CA 1
ATOM 660 C C . THR A 1 87 ? 7.595 -4.588 -11.479 1.00 94.75 87 THR A C 1
ATOM 662 O O . THR A 1 87 ? 7.032 -4.137 -10.493 1.00 94.75 87 THR A O 1
ATOM 665 N N . LYS A 1 88 ? 8.143 -3.791 -12.404 1.00 93.25 88 LYS A N 1
ATOM 666 C CA . LYS A 1 88 ? 8.044 -2.325 -12.350 1.00 93.25 88 LYS A CA 1
ATOM 667 C C . LYS A 1 88 ? 6.659 -1.804 -12.751 1.00 93.25 88 LYS A C 1
ATOM 669 O O . LYS A 1 88 ? 6.283 -0.714 -12.330 1.00 93.25 88 LYS A O 1
ATOM 674 N N . MET A 1 89 ? 5.963 -2.535 -13.624 1.00 90.62 89 MET A N 1
ATOM 675 C CA . MET A 1 89 ? 4.658 -2.132 -14.160 1.00 90.62 89 MET A CA 1
ATOM 676 C C . MET A 1 89 ? 3.482 -2.536 -13.267 1.00 90.62 89 MET A C 1
ATOM 678 O O . MET A 1 89 ? 2.414 -1.942 -13.395 1.00 90.62 89 MET A O 1
ATOM 682 N N . GLN A 1 90 ? 3.671 -3.568 -12.443 1.00 84.44 90 GLN A N 1
ATOM 683 C CA . GLN A 1 90 ? 2.691 -4.058 -11.477 1.00 84.44 90 GLN A CA 1
ATOM 684 C C . GLN A 1 90 ? 2.534 -3.090 -10.302 1.00 84.44 90 GLN A C 1
ATOM 686 O O . GLN A 1 90 ? 1.371 -2.891 -9.887 1.00 84.44 90 GLN A O 1
#

Secondary structure (DSSP, 8-state):
-HHHHHHHHHHHS-----------------------------TTS--HHHHHHHHHHHHSTTS-----HHHHHHHHHHHHHH--HHHHH-

Foldseek 3Di:
DVVVVVVVCVVPDDPDDDDDDDDDDDDDDDDPPDDPVPPPDPPPDDDPVVVVVVVVCVVDPPDDDDDDPVVVVVVLVVVLVVDDDVSNVD

Sequence (90 aa):
MQLFLLLCLVLLSPQGASLHRHHPREMKKRVEDLHVGATVAPSSRRDFTFDLYRALASAAPSQNIFFSPVSISMSLAMLSLGAGSSTKMQ

InterPro domains:
  IPR023796 Serpin domain [PF00079] (45-90)
  IPR036186 Serpin superfamily [SSF56574] (3-90)

pLDDT: mean 71.75, std 23.44, range [29.06, 98.06]

Organism: Pan troglodytes (NCBI:txid9598)

=== Feature glossary ===
Annotated list of the representations used here:

Nearest PDB structures. The Foldseek neighbor list gives the closest experimentally determined structures in the PDB, ranked by structural alignment. TM-score near 1 means near-identical fold; near 0.3 means only rough topology match. This is how one finds what a novel AlphaFold prediction most resembles in the solved-structure universe.

Foldseek 3Di. Foldseek's 3Di representation compresses backbone geometry into a per-residue letter drawn from a learned twenty-state alphabet. It captures the tertiary interaction pattern around each residue — which residues are packed against it in space, regardless of where they are in sequence.

Radius of gyration, Cα contacts, bounding box. Radius of gyration (Rg) is the root-mean-square distance of Cα atoms from their centroid — a single number for overall size and compactness. A globular domain of N residues has Rg ≈ 2.2·N^0.38 Å; an extended or disordered chain has a much larger Rg. The Cα contact count is the number of residue pairs whose Cα atoms are within 8 Å and are more than four positions apart in sequence — a standard proxy for tertiary packing density. The bounding box is the smallest axis-aligned box enclosing all Cα atoms.

InterPro / GO / CATH / organism. The annotation block draws on four external resources. InterPro: which protein families and domains the sequence belongs to. GO: standardized terms for what the protein does, what process it participates in, and where in the cell it acts. CATH: which structural fold it has in the CATH hierarchy. Organism: the species of origin.

mmCIF coordinates. The mmCIF block holds the 3D Cartesian coordinates of each backbone atom (N, Cα, C, O) in ångströms. mmCIF is the PDB's canonical archive format — a tagged-loop text representation of the atomic model.

pLDDT. pLDDT is the predicted lDDT-Cα score: AlphaFold's confidence that the local environment of each residue (all inter-atomic distances within 15 Å) is correctly placed. It is a per-residue number between 0 and 100, with higher meaning more reliable.

Backbone torsions (φ/ψ). φ (phi) and ψ (psi) are the two rotatable backbone dihedrals per residue: φ is the C(i-1)–N–Cα–C torsion, ψ is the N–Cα–C–N(i+1) torsion, both in degrees on (−180°, 180°]. α-helical residues cluster near (−60°, −45°); β-strand residues near (−120°, +130°). A Ramachandran plot is simply a scatter of (φ, ψ) for every residue.

B-factor. For experimental (PDB) structures, the B-factor (temperature factor) quantifies the positional spread of each atom in the crystal — a combination of thermal vibration and static disorder — in units of Å². High B-factors mark flexible loops or poorly resolved regions; low B-factors mark the rigid, well-ordered core.

Secondary structure (3-state, P-SEA). SS3 is a coarse helix/strand/coil call (letters a/b/c) made by the P-SEA algorithm from inter-Cα distances and dihedrals. It is less detailed than DSSP but needs only Cα positions.

Predicted aligned error. Predicted aligned error is AlphaFold's pairwise confidence. Unlike pLDDT (per-residue), PAE is per-residue-pair and captures whether two parts of the structure are correctly placed relative to each other. Units are ångströms of expected positional error.

Solvent-accessible surface area. Solvent-accessible surface area (SASA) is the area in Å² traced out by the centre of a 1.4 Å probe sphere (a water molecule) rolled over the protein's van der Waals surface (Shrake–Rupley / Lee–Richards construction). Buried residues have near-zero SASA; fully exposed residues can exceed 200 Å². The total SASA scales roughly with the number of surface residues.

Secondary structure (8-state, DSSP). The SS8 string is DSSP's per-residue secondary-structure call. α-helix (H) means an i→i+4 H-bond ladder; β-strand (E) means the residue participates in a β-sheet; 3₁₀ (G) and π (I) are tighter and wider helices; T/S are turns/bends; '-' is loop.

Rendered structure images. Structure images are PyMOL renders from six orthogonal camera directions. Cartoon representation draws helices as coils and strands as arrows; sticks shows the backbone as bonds; surface shows the solvent-excluded envelope. Rainbow coloring maps sequence position to hue (blue→red, N→C); chain coloring assigns a distinct color per polypeptide.

Sequence. The amino-acid sequence is the protein's primary structure: the linear order of residues from the N-terminus to the C-terminus, written in one-letter code. Everything else here — the 3D coordinates, the secondary structure, the domain annotations — is ultimately a consequence of this string.

Contact-map, Ramachandran, and PAE plots. Three diagnostic plots accompany the record. The Cα contact map visualizes the tertiary structure as a 2D adjacency matrix (8 Å cutoff, sequence-local contacts suppressed). The Ramachandran plot shows the distribution of backbone (φ, ψ) torsions, with points in the α and β basins reflecting secondary structure content. The PAE plot shows AlphaFold's inter-residue confidence as a color matrix.